Protein AF-A0A962M0W4-F1 (afdb_monomer_lite)

Sequence (50 aa):
MIRIYGMHGAPFVRKVVIALDFNNISDEIVALKPFSGEKEYLRIKAQCLA

Secondary structure (DSSP, 8-state):
-EEEEE-TT-HHHHHHHHHHHHTT--EEEEE--TTTT-HHHHHHHHHH--

Radius of gyration: 11.77 Å; chains: 1; bounding box: 28×18×29 Å

Foldseek 3Di:
DAEAEEAPPDPVSVVVVVVCVVVVHDYDYDHDDCPPPDPVNVVVVVVVVD

Structure (mmCIF, N/CA/C/O backbone):
data_AF-A0A962M0W4-F1
#
_entry.id   AF-A0A962M0W4-F1
#
loop_
_atom_site.group_PDB
_atom_site.id
_atom_site.type_symbol
_atom_site.label_atom_id
_atom_site.label_alt_id
_atom_site.label_comp_id
_atom_site.label_asym_id
_atom_site.label_entity_id
_atom_site.label_seq_id
_atom_site.pdbx_PDB_ins_code
_atom_site.Cartn_x
_atom_site.Cartn_y
_atom_site.Cartn_z
_atom_site.occupancy
_atom_site.B_iso_or_equiv
_atom_site.auth_seq_id
_atom_site.auth_comp_id
_atom_site.auth_asym_id
_atom_site.auth_atom_id
_atom_site.pdbx_PDB_model_num
ATOM 1 N N . ME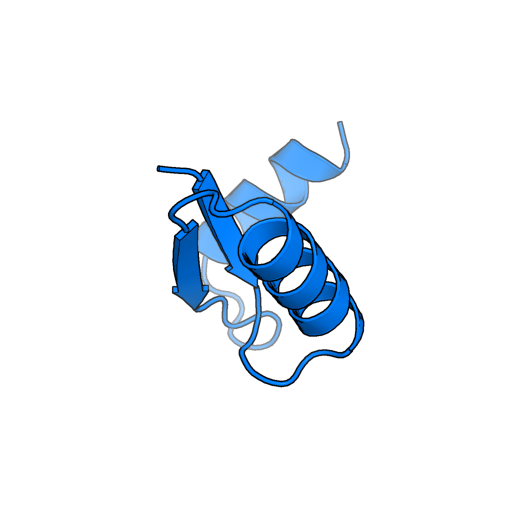T A 1 1 ? -1.964 11.809 9.822 1.00 83.44 1 MET A N 1
ATOM 2 C CA . MET A 1 1 ? -2.301 11.513 8.418 1.00 83.44 1 MET A CA 1
ATOM 3 C C . MET A 1 1 ? -1.198 10.639 7.847 1.00 83.44 1 MET A C 1
ATOM 5 O O . MET A 1 1 ? -0.067 11.107 7.749 1.00 83.44 1 MET A O 1
ATOM 9 N N . ILE A 1 2 ? -1.484 9.360 7.603 1.00 94.12 2 ILE A N 1
ATOM 10 C CA . ILE A 1 2 ? -0.512 8.386 7.080 1.00 94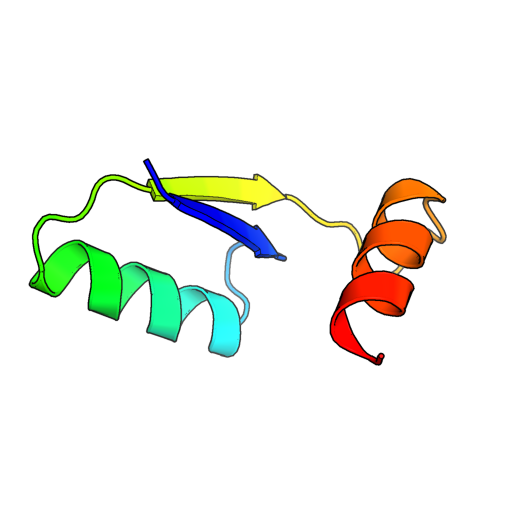.12 2 ILE A CA 1
ATOM 11 C C . ILE A 1 2 ? -0.523 8.437 5.552 1.00 94.12 2 ILE A C 1
ATOM 13 O O . ILE A 1 2 ? -1.584 8.466 4.942 1.00 94.12 2 ILE A O 1
ATOM 17 N N . ARG A 1 3 ? 0.655 8.432 4.923 1.00 93.44 3 ARG A N 1
ATOM 18 C CA . ARG A 1 3 ? 0.772 8.356 3.462 1.00 93.44 3 ARG A CA 1
ATOM 19 C C . ARG A 1 3 ? 1.090 6.937 3.027 1.00 93.44 3 ARG A C 1
ATOM 21 O O . ARG A 1 3 ? 2.107 6.381 3.442 1.00 93.44 3 ARG A O 1
ATOM 28 N N . ILE A 1 4 ? 0.243 6.375 2.173 1.00 92.94 4 ILE A N 1
ATOM 29 C CA . ILE A 1 4 ? 0.409 5.032 1.623 1.00 92.94 4 ILE A CA 1
ATOM 30 C C . ILE A 1 4 ? 0.905 5.157 0.188 1.00 92.94 4 ILE A C 1
ATOM 32 O O . ILE A 1 4 ? 0.157 5.532 -0.711 1.00 92.94 4 ILE A O 1
ATOM 36 N N . TYR A 1 5 ? 2.168 4.816 -0.034 1.00 92.00 5 TYR A N 1
ATOM 37 C CA . TYR A 1 5 ? 2.760 4.804 -1.367 1.00 92.00 5 TYR A CA 1
ATOM 38 C C . TYR A 1 5 ? 2.488 3.456 -2.037 1.00 92.00 5 TYR A C 1
ATOM 40 O O . TYR A 1 5 ? 3.056 2.433 -1.652 1.00 92.00 5 TYR A O 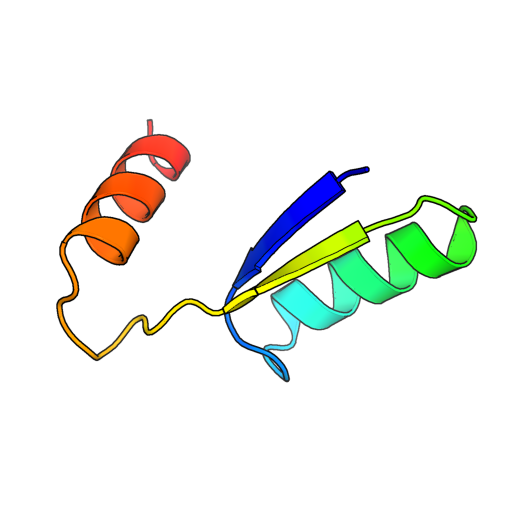1
ATOM 48 N N . GLY A 1 6 ? 1.610 3.430 -3.038 1.00 90.31 6 GLY A N 1
ATOM 49 C CA . GLY A 1 6 ? 1.208 2.176 -3.669 1.00 90.31 6 GLY A CA 1
ATOM 50 C C . GLY A 1 6 ? 0.222 2.343 -4.818 1.00 90.31 6 GLY A C 1
ATOM 51 O O . GLY A 1 6 ? -0.189 3.446 -5.160 1.00 90.31 6 GLY A O 1
ATOM 52 N N . MET A 1 7 ? -0.149 1.229 -5.447 1.00 89.12 7 MET A N 1
ATOM 53 C CA . MET A 1 7 ? -1.154 1.208 -6.510 1.00 89.12 7 MET A CA 1
ATOM 54 C C . MET A 1 7 ? -2.533 0.898 -5.924 1.00 89.12 7 MET A C 1
ATOM 56 O O . MET A 1 7 ? -2.701 -0.087 -5.200 1.00 89.12 7 MET A O 1
ATOM 60 N N . HIS A 1 8 ? -3.531 1.711 -6.274 1.00 83.25 8 HIS A N 1
ATOM 61 C CA . HIS A 1 8 ? -4.920 1.440 -5.919 1.00 83.25 8 HIS A CA 1
ATOM 62 C C . HIS A 1 8 ? -5.365 0.087 -6.505 1.00 83.25 8 HIS A C 1
ATOM 64 O O . HIS A 1 8 ? -5.156 -0.183 -7.685 1.00 83.25 8 HIS A O 1
ATOM 70 N N . GLY A 1 9 ? -5.957 -0.776 -5.675 1.00 82.19 9 GLY A N 1
ATOM 71 C CA . GLY A 1 9 ? -6.373 -2.131 -6.063 1.00 82.19 9 GLY A CA 1
ATOM 72 C C . GLY A 1 9 ? -5.320 -3.227 -5.853 1.00 82.19 9 GLY A C 1
ATOM 73 O O . GLY A 1 9 ? -5.661 -4.406 -5.917 1.00 82.19 9 GLY A O 1
ATOM 74 N N . ALA A 1 10 ? -4.067 -2.886 -5.527 1.00 90.25 10 ALA A N 1
ATOM 75 C CA . ALA A 1 10 ? -3.081 -3.896 -5.150 1.00 90.25 10 ALA A CA 1
ATOM 76 C C . ALA A 1 10 ? -3.483 -4.575 -3.817 1.00 90.25 10 ALA A C 1
ATOM 78 O O . ALA A 1 10 ? -3.741 -3.866 -2.837 1.00 90.25 10 ALA A O 1
ATOM 79 N N . PRO A 1 11 ? -3.482 -5.923 -3.717 1.00 94.88 11 PRO A N 1
ATOM 80 C CA . PRO A 1 11 ? -3.938 -6.630 -2.513 1.00 94.88 11 PRO A CA 1
ATOM 81 C C . PRO A 1 11 ? -3.207 -6.215 -1.230 1.00 94.88 11 PRO A C 1
ATOM 83 O O . PRO A 1 11 ? -3.816 -6.117 -0.168 1.00 94.88 11 PRO A O 1
ATOM 86 N N . PHE A 1 12 ? -1.905 -5.934 -1.324 1.00 92.31 12 PHE A N 1
ATOM 87 C CA . PHE A 1 12 ? -1.086 -5.509 -0.186 1.00 92.31 12 PHE A CA 1
ATOM 88 C C . PHE A 1 12 ? -1.437 -4.097 0.289 1.00 92.31 12 PHE A C 1
ATOM 90 O O . PHE A 1 12 ? -1.582 -3.878 1.486 1.00 92.31 12 PHE A O 1
ATOM 97 N N . VAL A 1 13 ? -1.657 -3.166 -0.645 1.00 93.75 13 VAL A N 1
ATOM 98 C CA . VAL A 1 13 ? -2.098 -1.797 -0.335 1.00 93.75 13 VAL A CA 1
ATOM 99 C C . VAL A 1 13 ? -3.484 -1.832 0.306 1.00 93.75 13 VAL A C 1
ATOM 101 O O . VAL A 1 13 ? -3.711 -1.189 1.327 1.00 93.75 13 VAL A O 1
ATOM 104 N N . ARG A 1 14 ? -4.396 -2.654 -0.230 1.00 95.12 14 ARG A N 1
ATOM 105 C CA . ARG A 1 14 ? -5.764 -2.772 0.289 1.00 95.12 14 ARG A CA 1
ATOM 106 C C . ARG A 1 14 ? -5.812 -3.273 1.733 1.00 95.12 14 ARG A C 1
ATOM 108 O O . ARG A 1 14 ? -6.632 -2.779 2.497 1.00 95.12 14 ARG A O 1
ATOM 115 N N . LYS A 1 15 ? -4.938 -4.211 2.120 1.00 95.81 15 LYS A N 1
ATOM 116 C CA . LYS A 1 15 ? -4.843 -4.687 3.512 1.00 95.81 15 LYS A CA 1
ATOM 117 C C . LYS A 1 15 ? -4.462 -3.565 4.481 1.00 95.81 15 LYS A C 1
ATOM 119 O O . LYS A 1 15 ? -5.034 -3.501 5.563 1.00 95.81 15 LYS A O 1
ATOM 124 N N . VAL A 1 16 ? -3.533 -2.689 4.089 1.00 95.06 16 VAL A N 1
ATOM 125 C CA . VAL A 1 16 ? -3.114 -1.544 4.914 1.00 95.06 16 VAL A CA 1
ATOM 126 C C . VAL A 1 16 ? -4.257 -0.546 5.063 1.00 95.06 16 VAL A C 1
ATOM 128 O O . VAL A 1 16 ? -4.586 -0.193 6.187 1.00 95.06 16 VAL A O 1
ATOM 131 N N . VAL A 1 17 ? -4.904 -0.162 3.958 1.00 95.06 17 VAL A N 1
ATOM 132 C CA . VAL A 1 17 ? -6.048 0.771 3.975 1.00 95.06 17 VAL A CA 1
ATOM 133 C C . VAL A 1 17 ? -7.156 0.256 4.894 1.00 95.06 17 VAL A C 1
ATOM 135 O O . VAL A 1 17 ? -7.559 0.954 5.813 1.00 95.06 17 VAL A O 1
ATOM 138 N N . ILE A 1 18 ? -7.562 -1.011 4.734 1.00 95.69 18 ILE A N 1
ATOM 139 C CA . ILE A 1 18 ? -8.583 -1.632 5.590 1.00 95.69 18 ILE A CA 1
ATOM 140 C C . ILE A 1 18 ? -8.178 -1.578 7.071 1.00 95.69 18 ILE A C 1
ATOM 142 O O . ILE A 1 18 ? -9.008 -1.295 7.928 1.00 95.69 18 ILE A O 1
ATOM 146 N N . ALA A 1 19 ? -6.910 -1.848 7.392 1.00 96.81 19 ALA A N 1
ATOM 147 C CA . ALA A 1 19 ? -6.438 -1.787 8.770 1.00 96.81 19 ALA A CA 1
ATOM 148 C C . ALA A 1 19 ? -6.490 -0.360 9.342 1.00 96.81 19 ALA A C 1
ATOM 150 O O . ALA A 1 19 ? -6.848 -0.194 10.506 1.00 96.81 19 ALA A O 1
ATOM 151 N N . LEU A 1 20 ? -6.157 0.661 8.552 1.00 96.19 20 LEU A N 1
ATOM 152 C CA . LEU A 1 20 ? -6.240 2.059 8.984 1.00 96.19 20 LEU A CA 1
ATOM 153 C C . LEU A 1 20 ? -7.693 2.511 9.165 1.00 96.19 20 LEU A C 1
ATOM 155 O O . LEU A 1 20 ? -7.999 3.114 10.196 1.00 96.19 20 LEU A O 1
ATOM 159 N N . ASP A 1 21 ? -8.585 2.109 8.254 1.00 95.88 21 ASP A N 1
ATOM 160 C CA . ASP A 1 21 ? -10.033 2.329 8.353 1.00 95.88 21 ASP A CA 1
ATOM 161 C C . ASP A 1 21 ? -10.592 1.741 9.658 1.00 95.88 21 ASP A C 1
ATOM 163 O O . ASP A 1 21 ? -11.271 2.433 10.416 1.00 95.88 21 ASP A O 1
ATOM 167 N N . PHE A 1 22 ? -10.245 0.487 9.984 1.00 98.19 22 PHE A N 1
ATOM 168 C CA . PHE A 1 22 ? -10.668 -0.162 11.235 1.00 98.19 22 PHE A CA 1
ATOM 169 C C . PHE A 1 22 ? -10.221 0.586 12.498 1.00 98.19 22 PHE A C 1
ATOM 171 O O . PHE A 1 22 ? -10.866 0.468 13.539 1.00 98.19 22 PHE A O 1
ATOM 178 N N . ASN A 1 23 ? -9.125 1.341 12.420 1.00 97.69 23 ASN A N 1
ATOM 179 C CA . ASN A 1 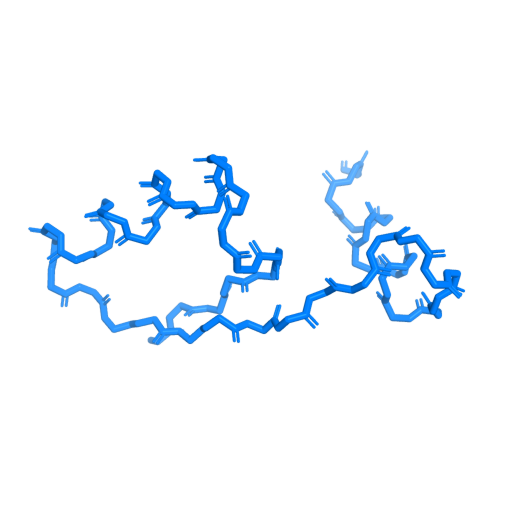23 ? -8.561 2.082 13.546 1.00 97.69 23 ASN A CA 1
ATOM 180 C C . ASN A 1 23 ? -8.903 3.584 13.512 1.00 97.69 23 ASN A C 1
ATOM 182 O O . ASN A 1 23 ? -8.383 4.333 14.339 1.00 97.69 23 ASN A O 1
ATOM 186 N N . ASN A 1 24 ? -9.770 4.036 12.595 1.00 97.00 24 ASN A N 1
ATOM 187 C CA . ASN A 1 24 ? -10.099 5.453 12.382 1.00 97.00 24 ASN A CA 1
ATOM 188 C C . ASN A 1 24 ? -8.857 6.342 12.171 1.00 97.00 24 ASN A C 1
ATOM 190 O O . ASN A 1 24 ? -8.805 7.491 12.622 1.00 97.00 24 ASN A O 1
ATOM 194 N N . ILE A 1 25 ? -7.831 5.813 11.502 1.00 96.94 25 ILE A N 1
ATOM 195 C CA . ILE A 1 25 ? -6.608 6.556 11.207 1.00 96.94 25 ILE A CA 1
ATOM 196 C C . ILE A 1 25 ? -6.738 7.159 9.812 1.00 96.94 25 ILE A C 1
ATOM 198 O O . ILE A 1 25 ? -6.784 6.435 8.830 1.00 96.94 25 ILE A O 1
ATOM 202 N N . SER A 1 26 ? -6.730 8.490 9.724 1.00 96.38 26 SER A N 1
ATOM 203 C CA . SER A 1 26 ? -6.742 9.189 8.434 1.00 96.38 26 SER A CA 1
ATOM 204 C C . SER A 1 26 ? -5.499 8.866 7.598 1.00 96.38 26 SER A C 1
ATOM 206 O O . SER A 1 26 ? -4.357 9.063 8.051 1.00 96.38 26 SER A O 1
ATOM 208 N N . ASP A 1 27 ? -5.739 8.454 6.356 1.00 94.56 27 ASP A N 1
ATOM 209 C CA . ASP A 1 27 ? -4.725 8.149 5.357 1.00 94.56 27 ASP A CA 1
ATOM 210 C C . ASP A 1 27 ? -4.942 8.862 4.010 1.00 94.56 27 ASP A C 1
ATOM 212 O O . ASP A 1 27 ? -6.005 9.404 3.710 1.00 94.56 27 ASP A O 1
ATOM 216 N N . GLU A 1 28 ? -3.874 8.891 3.214 1.00 95.00 28 GLU A N 1
ATOM 217 C CA . GLU A 1 28 ? -3.844 9.369 1.833 1.00 95.00 28 GLU A CA 1
ATOM 218 C C . GLU A 1 28 ? -3.066 8.352 0.985 1.00 95.00 28 GLU A C 1
ATOM 220 O O . GLU A 1 28 ? -1.906 8.041 1.281 1.00 95.00 28 GLU A O 1
ATOM 225 N N . ILE A 1 29 ? -3.674 7.855 -0.097 1.00 92.56 29 ILE A N 1
ATOM 226 C CA . ILE A 1 29 ? -2.984 6.993 -1.063 1.00 92.56 29 ILE A CA 1
ATOM 227 C C . ILE A 1 29 ? -2.233 7.866 -2.072 1.00 92.56 29 ILE A C 1
ATOM 229 O O . ILE A 1 29 ? -2.839 8.559 -2.889 1.00 92.56 29 ILE A O 1
ATOM 233 N N . VAL A 1 30 ? -0.905 7.764 -2.068 1.00 92.25 30 VAL A N 1
ATOM 234 C CA . VAL A 1 30 ? -0.033 8.349 -3.089 1.00 92.25 30 VAL A CA 1
ATOM 235 C C . VAL A 1 30 ? 0.200 7.300 -4.173 1.00 92.25 30 VAL A C 1
ATOM 237 O O . VAL A 1 30 ? 0.909 6.309 -3.970 1.00 92.25 30 VAL A O 1
ATOM 240 N N . ALA A 1 31 ? -0.433 7.509 -5.328 1.00 90.00 31 ALA A N 1
ATOM 241 C CA . ALA A 1 31 ? -0.393 6.565 -6.435 1.00 90.00 31 ALA A CA 1
ATOM 242 C C . ALA A 1 31 ? 1.032 6.403 -6.985 1.00 90.00 31 ALA A C 1
ATOM 244 O O . ALA A 1 31 ? 1.642 7.359 -7.460 1.00 90.00 31 ALA A O 1
ATOM 245 N N . LEU A 1 32 ? 1.538 5.169 -6.974 1.00 88.38 32 LEU A N 1
ATOM 246 C CA . LEU A 1 32 ? 2.808 4.811 -7.601 1.00 88.38 32 LEU A CA 1
ATOM 247 C C . LEU A 1 32 ? 2.596 4.044 -8.906 1.00 88.38 32 LEU A C 1
ATOM 249 O O . LEU A 1 32 ? 1.720 3.182 -9.007 1.00 88.38 32 LEU A O 1
ATOM 253 N N . LYS A 1 33 ? 3.468 4.307 -9.883 1.00 86.69 33 LYS A N 1
ATOM 254 C CA . LYS A 1 33 ? 3.527 3.590 -11.162 1.00 86.69 33 LYS A CA 1
ATOM 255 C C . LYS A 1 33 ? 4.764 2.677 -11.201 1.00 86.69 33 LYS A C 1
ATOM 257 O O . LYS A 1 33 ? 5.810 3.073 -11.703 1.00 86.69 33 LYS A O 1
ATOM 262 N N . PRO A 1 34 ? 4.682 1.437 -10.692 1.00 81.62 34 PRO A N 1
ATOM 263 C CA . PRO A 1 34 ? 5.839 0.544 -10.584 1.00 81.62 34 PRO A CA 1
ATOM 264 C C . PRO A 1 34 ? 6.463 0.144 -11.929 1.00 81.62 34 PRO A C 1
ATOM 266 O O . PRO A 1 34 ? 7.632 -0.226 -11.974 1.00 81.62 34 PRO A O 1
ATOM 269 N N . PHE A 1 35 ? 5.705 0.239 -13.024 1.00 83.19 35 PHE A N 1
ATOM 270 C CA .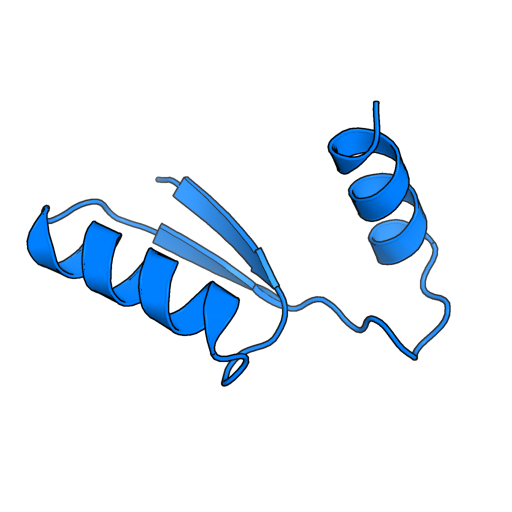 PHE A 1 35 ? 6.147 -0.163 -14.364 1.00 83.19 35 PHE A CA 1
ATOM 271 C C . PHE A 1 35 ? 6.498 1.016 -15.283 1.00 83.19 35 PHE A C 1
ATOM 273 O O . PHE A 1 35 ? 6.847 0.795 -16.437 1.00 83.19 35 PHE A O 1
ATOM 280 N N . SER A 1 36 ? 6.411 2.263 -14.805 1.00 85.12 36 SER A N 1
ATOM 281 C CA . SER A 1 36 ? 6.699 3.448 -15.630 1.00 85.12 36 SER A CA 1
ATOM 282 C C . SER A 1 36 ? 8.185 3.811 -15.691 1.00 85.12 36 SER A C 1
ATOM 284 O O . SER A 1 36 ? 8.568 4.661 -16.488 1.00 85.12 36 SER A O 1
ATOM 286 N N . GLY A 1 37 ? 9.021 3.227 -14.825 1.00 83.50 37 GLY A N 1
ATOM 287 C CA . GLY A 1 37 ? 10.413 3.657 -14.659 1.00 83.50 37 GLY A CA 1
ATOM 288 C C . GLY A 1 37 ? 10.558 5.062 -14.057 1.00 83.50 37 GLY A C 1
ATOM 289 O O . GLY A 1 37 ? 11.643 5.640 -14.111 1.00 83.50 37 GLY A O 1
ATOM 290 N N . GLU A 1 38 ? 9.489 5.631 -13.486 1.00 88.44 38 GLU A N 1
ATOM 291 C CA . GLU A 1 38 ? 9.530 6.958 -12.871 1.00 88.44 38 GLU A CA 1
ATOM 292 C C . GLU A 1 38 ? 10.565 7.009 -11.734 1.00 88.44 38 GLU A C 1
ATOM 294 O O . GLU A 1 38 ? 10.602 6.159 -10.838 1.00 88.44 38 GLU A O 1
ATOM 299 N N . LYS A 1 39 ? 11.404 8.054 -11.754 1.00 88.81 39 LYS A N 1
ATOM 300 C CA . LYS A 1 39 ? 12.490 8.253 -10.778 1.00 88.81 39 LYS A CA 1
ATOM 301 C C . LYS A 1 39 ? 11.989 8.260 -9.337 1.00 88.81 39 LYS A C 1
ATOM 303 O O . LYS A 1 39 ? 12.684 7.788 -8.443 1.00 88.81 39 LYS A O 1
ATOM 308 N N . GLU A 1 40 ? 10.789 8.784 -9.112 1.00 86.69 40 GLU A N 1
ATOM 309 C CA . GLU A 1 40 ? 10.178 8.840 -7.788 1.00 86.69 40 GLU A CA 1
ATOM 310 C C . GLU A 1 40 ? 9.856 7.446 -7.238 1.00 86.69 40 GLU A C 1
ATOM 312 O O . GLU A 1 40 ? 10.205 7.156 -6.094 1.00 86.69 40 GLU A O 1
ATOM 317 N N . TYR A 1 41 ? 9.296 6.556 -8.065 1.00 87.81 41 TYR A N 1
ATOM 318 C CA . TYR A 1 41 ? 9.077 5.160 -7.688 1.00 87.81 41 TYR A CA 1
ATOM 319 C C . TYR A 1 41 ? 10.396 4.470 -7.323 1.00 87.81 41 TYR A C 1
ATOM 321 O O . TYR A 1 41 ? 10.483 3.819 -6.283 1.00 87.81 41 TYR A O 1
ATOM 329 N N . LEU A 1 42 ? 11.439 4.646 -8.141 1.00 87.75 42 LEU A N 1
ATOM 330 C CA . LE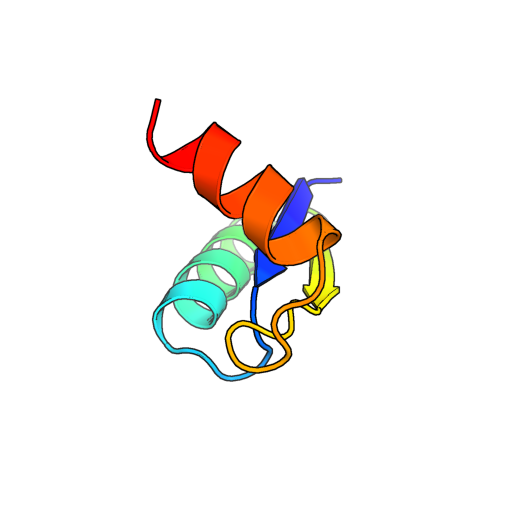U A 1 42 ? 12.758 4.056 -7.886 1.00 87.75 42 LEU A CA 1
ATOM 331 C C . LEU A 1 42 ? 13.388 4.585 -6.592 1.00 87.75 42 LEU A C 1
ATOM 333 O O . LEU A 1 42 ? 13.953 3.804 -5.827 1.00 87.75 42 LEU A O 1
ATOM 337 N N . ARG A 1 43 ? 13.250 5.889 -6.320 1.00 89.94 43 ARG A N 1
ATOM 338 C CA . ARG A 1 43 ? 13.718 6.515 -5.078 1.00 89.94 43 ARG A CA 1
ATOM 339 C C . ARG A 1 43 ? 13.020 5.915 -3.858 1.00 89.94 43 ARG A C 1
ATOM 341 O O . ARG A 1 43 ? 13.696 5.526 -2.913 1.00 89.94 43 ARG A O 1
ATOM 348 N N . ILE A 1 44 ? 11.691 5.823 -3.889 1.00 87.56 44 ILE A N 1
ATOM 349 C CA . ILE A 1 44 ? 10.899 5.270 -2.780 1.00 87.56 44 ILE A CA 1
ATOM 350 C C . ILE A 1 44 ? 11.222 3.785 -2.588 1.00 87.56 44 ILE A C 1
ATOM 352 O O . ILE A 1 44 ? 11.470 3.345 -1.470 1.00 87.56 44 ILE A O 1
ATOM 356 N N . LYS A 1 45 ? 11.313 3.016 -3.681 1.00 85.06 45 LYS A N 1
ATOM 357 C CA . LYS A 1 45 ? 11.712 1.604 -3.638 1.00 85.06 45 LYS A CA 1
ATOM 358 C C . LYS A 1 45 ? 13.075 1.419 -2.963 1.00 85.06 45 LYS A C 1
ATOM 360 O O . LYS A 1 45 ? 13.215 0.509 -2.154 1.00 85.06 45 LYS A O 1
ATOM 365 N N . ALA A 1 46 ? 14.060 2.260 -3.280 1.00 85.94 46 ALA A N 1
ATOM 366 C CA . ALA A 1 46 ? 15.387 2.187 -2.669 1.00 85.94 46 ALA A CA 1
ATOM 367 C C . ALA A 1 46 ? 15.360 2.469 -1.157 1.00 85.94 46 ALA A C 1
ATOM 369 O O . ALA A 1 46 ? 16.109 1.847 -0.415 1.00 85.94 46 ALA A O 1
ATOM 370 N N . GLN A 1 47 ? 14.476 3.359 -0.694 1.00 83.44 47 GLN A N 1
ATOM 371 C CA . GLN A 1 47 ? 14.318 3.674 0.731 1.00 83.44 47 GLN A CA 1
ATOM 372 C C . GLN A 1 47 ? 13.673 2.539 1.535 1.00 83.44 47 GLN A C 1
ATOM 374 O O . GLN A 1 47 ? 13.962 2.404 2.715 1.00 83.44 47 GLN A O 1
ATOM 379 N N . CYS A 1 48 ? 12.803 1.735 0.920 1.00 76.44 48 CYS A N 1
ATOM 380 C CA . CYS A 1 48 ? 12.121 0.627 1.599 1.00 76.44 48 CYS A CA 1
ATOM 381 C C . CYS A 1 48 ? 12.921 -0.687 1.623 1.00 76.44 48 CYS A C 1
ATOM 383 O O . CYS A 1 48 ? 12.485 -1.638 2.265 1.00 76.44 48 CYS A O 1
ATOM 385 N N . LEU A 1 49 ? 14.024 -0.774 0.873 1.00 70.62 49 LEU A N 1
ATOM 386 C CA . LEU A 1 49 ? 14.882 -1.965 0.779 1.00 70.62 49 LEU A CA 1
ATOM 387 C C . LEU A 1 49 ? 16.196 -1.832 1.571 1.00 70.62 49 LEU A C 1
ATOM 389 O O . LEU A 1 49 ? 17.004 -2.758 1.535 1.00 70.62 49 LEU A O 1
ATOM 393 N N . ALA A 1 50 ? 16.410 -0.694 2.235 1.00 50.66 50 ALA A N 1
ATOM 394 C CA . ALA A 1 50 ? 17.524 -0.438 3.148 1.00 50.66 50 ALA A CA 1
ATOM 395 C C . ALA A 1 50 ? 17.092 -0.695 4.597 1.00 50.66 50 ALA A C 1
ATOM 397 O O . ALA A 1 50 ? 17.943 -1.185 5.369 1.00 50.66 50 ALA A O 1
#

pLDDT: mean 89.32, std 8.02, range [50.66, 98.19]